Protein AF-A0A0F2Q9H4-F1 (afdb_monomer_lite)

Radius of gyration: 21.24 Å; chains: 1; bounding box: 43×20×61 Å

Secondary structure (DSSP, 8-state):
---TTT-SSEEEEEE--BTTEEEEEETTTTEEEEEEEEEEEEPSPB----B-TT-EEEEEEE-TT--TT-EEEEEE-SS-PPTTEEEEEEEEEETTEEEEEEEE-SSS-B-PPPB--EEEEEEEEEEEPPTTS--TT-----EEEEE-

Sequence (148 aa):
MDLSNYLKSVEGVMFESKAGYVFEYDYTNKKVKVLRHLRTLTTAAHDLASVTAGTTVDVDITVTGVTTSDRIVGILPPVALEHGIIIQSARVKSANTITIRISNVTAGDIDPAAGDFSFVLEQDVAQEVPNTTDLSALEDVRFLAWGY

Foldseek 3Di:
DACCVPAVDWPDKDWDAFPQWDWDQDRVVRDIWIWHFKDKFKADFDWPFKDFEFDKDKDKGFTAPDAQQKDFPDKDWPPDWDPQKDFDDKHAPHHRIIIIMIGRHHPGIDGTGTDMMMTMIGGPDTDTDDPPDDPVVGPDIDMDIDHD

Structure (mmCIF, N/CA/C/O backbone):
data_AF-A0A0F2Q9H4-F1
#
_entry.id   AF-A0A0F2Q9H4-F1
#
loop_
_atom_site.group_PDB
_atom_site.id
_atom_site.type_symbol
_atom_site.label_atom_id
_atom_site.label_alt_id
_atom_site.label_comp_id
_atom_site.label_asym_id
_atom_site.label_entity_id
_atom_site.label_seq_id
_atom_site.pdbx_PDB_ins_code
_atom_site.Cartn_x
_atom_site.Cartn_y
_atom_site.Cartn_z
_atom_site.occupancy
_atom_site.B_iso_or_equiv
_atom_site.auth_seq_id
_atom_site.auth_comp_id
_atom_site.auth_asym_id
_atom_site.auth_atom_id
_atom_site.pdbx_PDB_model_num
ATOM 1 N N . MET A 1 1 ? -8.817 -6.213 23.529 1.00 74.19 1 MET A N 1
ATOM 2 C CA . MET A 1 1 ? -9.186 -6.086 24.956 1.00 74.19 1 MET A CA 1
ATOM 3 C C . MET A 1 1 ? -10.698 -6.147 25.081 1.00 74.19 1 MET A C 1
ATOM 5 O O . MET A 1 1 ? -11.362 -5.556 24.235 1.00 74.19 1 MET A O 1
ATOM 9 N N . ASP A 1 2 ? -11.210 -6.855 26.087 1.00 81.19 2 ASP A N 1
ATOM 10 C CA . ASP A 1 2 ? -12.633 -6.860 26.443 1.00 81.19 2 ASP A CA 1
ATOM 11 C C . ASP A 1 2 ? -12.831 -6.061 27.741 1.00 81.19 2 ASP A C 1
ATOM 13 O O . ASP A 1 2 ? -12.194 -6.350 28.756 1.00 81.19 2 ASP A O 1
ATOM 17 N N . LEU A 1 3 ? -13.662 -5.019 27.680 1.00 83.06 3 LEU A N 1
ATOM 18 C CA . LEU A 1 3 ? -13.912 -4.101 28.793 1.00 83.06 3 LEU A CA 1
ATOM 19 C C . LEU A 1 3 ? -15.083 -4.540 29.682 1.00 83.06 3 LEU A C 1
ATOM 21 O O . LEU A 1 3 ? -15.238 -3.986 30.771 1.00 83.06 3 LEU A O 1
ATOM 25 N N . SER A 1 4 ? -15.866 -5.551 29.284 1.00 80.56 4 SER A N 1
ATOM 26 C CA . SER A 1 4 ? -17.013 -6.021 30.079 1.00 80.56 4 SER A CA 1
ATOM 27 C C . SER A 1 4 ? -16.611 -6.641 31.418 1.00 80.56 4 SER A C 1
ATOM 29 O O . SER A 1 4 ? -17.431 -6.769 32.322 1.00 80.56 4 SER A O 1
ATOM 31 N N . ASN A 1 5 ? -15.340 -7.022 31.562 1.00 84.38 5 ASN A N 1
ATOM 32 C CA . ASN A 1 5 ? -14.787 -7.522 32.819 1.00 84.38 5 ASN A CA 1
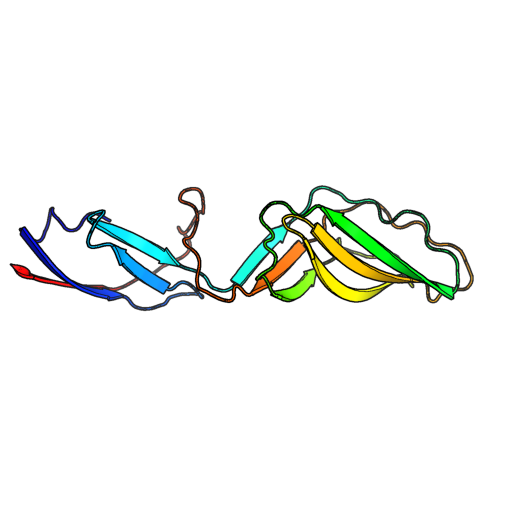ATOM 33 C C . ASN A 1 5 ? -14.553 -6.411 33.857 1.00 84.38 5 ASN A C 1
ATOM 35 O O . ASN A 1 5 ? -14.332 -6.716 35.026 1.00 84.38 5 ASN A O 1
ATOM 39 N N . TYR A 1 6 ? -14.579 -5.141 33.441 1.00 86.31 6 TYR A N 1
ATOM 40 C CA . TYR A 1 6 ? -14.253 -3.989 34.288 1.00 86.31 6 TYR A CA 1
ATOM 41 C C . TYR A 1 6 ? -15.428 -3.024 34.460 1.00 86.31 6 TYR A C 1
ATOM 43 O O . TYR A 1 6 ? -15.548 -2.396 35.508 1.00 86.31 6 TYR A O 1
ATOM 51 N N . LEU A 1 7 ? -16.294 -2.914 33.451 1.00 87.38 7 LEU A N 1
ATOM 52 C CA . LEU A 1 7 ? -17.467 -2.041 33.440 1.00 87.38 7 LEU A CA 1
ATOM 53 C C . LEU A 1 7 ? -18.693 -2.866 33.041 1.00 87.38 7 LEU A C 1
ATOM 55 O O . LEU A 1 7 ? -18.615 -3.662 32.103 1.00 87.38 7 LEU A O 1
ATOM 59 N N . LYS A 1 8 ? -19.833 -2.682 33.719 1.00 86.56 8 LYS A N 1
ATOM 60 C CA . LYS A 1 8 ? -21.081 -3.374 33.346 1.00 86.56 8 LYS A CA 1
ATOM 61 C C . LYS A 1 8 ? -21.650 -2.791 32.055 1.00 86.56 8 LYS A C 1
ATOM 63 O O . LYS A 1 8 ? -22.249 -3.513 31.261 1.00 86.56 8 LYS A O 1
ATOM 68 N N . SER A 1 9 ? -21.432 -1.499 31.836 1.00 88.25 9 SER A N 1
ATOM 69 C CA . SER A 1 9 ? -21.713 -0.784 30.603 1.00 88.25 9 SER A CA 1
ATOM 70 C C . SER A 1 9 ? -20.572 0.175 30.294 1.00 88.25 9 SER A C 1
ATOM 72 O O . SER A 1 9 ? -20.175 0.962 31.145 1.00 88.25 9 SER A O 1
ATOM 74 N N . VAL A 1 10 ? -20.063 0.137 29.063 1.00 91.31 10 VAL A N 1
ATOM 75 C CA . VAL A 1 10 ? -19.094 1.120 28.561 1.00 91.31 10 VAL A CA 1
ATOM 76 C C . VAL A 1 10 ? -19.871 2.264 27.922 1.00 91.31 10 VAL A C 1
ATOM 78 O O . VAL A 1 10 ? -20.563 2.052 26.926 1.00 91.31 10 VAL A O 1
ATOM 81 N N . GLU A 1 11 ? -19.754 3.461 28.487 1.00 92.06 11 GLU A N 1
ATOM 82 C CA . GLU A 1 11 ? -20.378 4.676 27.949 1.00 92.06 11 GLU A CA 1
ATOM 83 C C . GLU A 1 11 ? -19.440 5.432 27.015 1.00 92.06 11 GLU A C 1
ATOM 85 O O . GLU A 1 11 ? -19.885 6.042 26.045 1.00 92.06 11 GLU A O 1
ATOM 90 N N . GLY A 1 12 ? -18.139 5.373 27.291 1.00 91.69 12 GLY A N 1
ATOM 91 C CA . GLY A 1 12 ? -17.145 6.013 26.455 1.00 91.69 12 GLY A CA 1
ATOM 92 C C . GLY A 1 12 ? -15.752 5.449 26.648 1.00 91.69 12 GLY A C 1
ATOM 93 O O . GLY A 1 12 ? -15.388 4.971 27.726 1.00 91.69 12 GLY A O 1
ATOM 94 N N . VAL A 1 13 ? -14.975 5.508 25.569 1.00 94.38 13 VAL A N 1
ATOM 95 C CA . VAL A 1 13 ? -13.554 5.176 25.573 1.00 94.38 13 VAL A CA 1
ATOM 96 C C . VAL A 1 13 ? -12.809 6.172 24.697 1.00 94.38 13 VAL A C 1
ATOM 98 O O . VAL A 1 13 ? -13.250 6.487 23.593 1.00 94.38 13 VAL A O 1
ATOM 101 N N . MET A 1 14 ? -11.674 6.651 25.187 1.00 94.25 14 MET A N 1
ATOM 102 C CA . MET A 1 14 ? -10.732 7.475 24.439 1.00 94.25 14 MET A CA 1
ATOM 103 C C . MET A 1 14 ? -9.376 6.786 24.428 1.00 94.25 14 MET A C 1
ATOM 105 O O . MET A 1 14 ? -8.894 6.347 25.471 1.00 94.25 14 MET A O 1
ATOM 109 N N . PHE A 1 15 ? -8.756 6.721 23.256 1.00 93.94 15 PHE A N 1
ATOM 110 C CA . PHE A 1 15 ? -7.438 6.130 23.057 1.00 93.94 15 PHE A CA 1
ATOM 111 C C . PHE A 1 15 ? -6.471 7.186 22.541 1.00 93.94 15 PHE A C 1
ATOM 113 O O . PHE A 1 15 ? -6.865 8.067 21.775 1.00 93.94 15 PHE A O 1
ATOM 120 N N . GLU A 1 16 ? -5.195 7.075 22.906 1.00 94.00 16 GLU A N 1
ATOM 121 C CA . GLU A 1 16 ? -4.159 7.805 22.181 1.00 94.00 16 GLU A CA 1
ATOM 122 C C . GLU A 1 16 ? -3.849 7.099 20.853 1.00 94.00 16 GLU A C 1
ATOM 124 O O . GLU A 1 16 ? -3.705 5.877 20.797 1.00 94.00 16 GLU A O 1
ATOM 129 N N . SER A 1 17 ? -3.740 7.864 19.765 1.00 91.56 17 SER A N 1
ATOM 130 C CA . SER A 1 17 ? -3.170 7.338 18.523 1.00 91.56 17 SER A CA 1
ATOM 131 C C . SER A 1 17 ? -1.678 7.090 18.719 1.00 91.56 17 SER A C 1
ATOM 133 O O . SER A 1 17 ? -0.985 7.934 19.296 1.00 91.56 17 SER A O 1
ATOM 135 N N . LYS A 1 18 ? -1.153 5.986 18.189 1.00 92.25 18 LYS A N 1
ATOM 136 C CA . LYS A 1 18 ? 0.255 5.614 18.368 1.00 92.25 18 LYS A CA 1
ATOM 137 C C . LYS A 1 18 ? 0.828 5.045 17.080 1.00 92.25 18 LYS A C 1
ATOM 139 O O . LYS A 1 18 ? 0.227 4.169 16.474 1.00 92.25 18 LYS A O 1
ATOM 144 N N . ALA A 1 19 ? 1.997 5.544 16.673 1.00 89.06 19 ALA A N 1
ATOM 145 C CA . ALA A 1 19 ? 2.764 5.036 15.528 1.00 89.06 19 ALA A CA 1
ATOM 146 C C . ALA A 1 19 ? 1.936 4.854 14.232 1.00 89.06 19 ALA A C 1
ATOM 148 O O . ALA A 1 19 ? 2.099 3.872 13.515 1.00 89.06 19 ALA A O 1
ATOM 149 N N . GLY A 1 20 ? 1.026 5.793 13.944 1.00 87.81 20 GLY A N 1
ATOM 150 C CA . GLY A 1 20 ? 0.163 5.750 12.755 1.00 87.81 20 GLY A CA 1
ATOM 151 C C . GLY A 1 20 ? -1.104 4.897 12.895 1.00 87.81 20 GLY A C 1
ATOM 152 O O . GLY A 1 20 ? -1.901 4.847 11.956 1.00 87.81 20 GLY A O 1
ATOM 153 N N . TYR A 1 21 ? -1.318 4.274 14.056 1.00 93.19 21 TYR A N 1
ATOM 154 C CA . TYR A 1 21 ? -2.539 3.549 14.389 1.00 93.19 21 TYR A CA 1
ATOM 155 C C . TYR A 1 21 ? -3.512 4.411 15.191 1.00 93.19 21 TYR A C 1
ATOM 157 O O . TYR A 1 21 ? -3.123 5.174 16.081 1.00 93.19 21 TYR A O 1
ATOM 165 N N . VAL A 1 22 ? -4.793 4.243 14.881 1.00 93.31 22 VAL A N 1
ATOM 166 C CA . VAL A 1 22 ? -5.931 4.794 15.620 1.00 93.31 22 VAL A CA 1
ATOM 167 C C . VAL A 1 22 ? -6.681 3.632 16.256 1.00 93.31 22 VAL A C 1
ATOM 169 O O . VAL A 1 22 ? -6.737 2.543 15.690 1.00 93.31 22 VAL A O 1
ATOM 172 N N . PHE A 1 23 ? -7.251 3.850 17.434 1.00 93.88 23 PHE A N 1
ATOM 173 C CA . PHE A 1 23 ? -7.999 2.827 18.150 1.00 93.88 23 PHE A CA 1
ATOM 174 C C . PHE A 1 23 ? -9.418 3.311 18.391 1.00 93.88 23 PHE A C 1
ATOM 176 O O . PHE A 1 23 ? -9.632 4.449 18.807 1.00 93.88 23 PHE A O 1
ATOM 183 N N . GLU A 1 24 ? -10.380 2.429 18.163 1.00 92.88 24 GLU A N 1
ATOM 184 C CA . GLU A 1 24 ? -11.793 2.723 18.362 1.00 92.88 24 GLU A CA 1
ATOM 185 C C . GLU A 1 24 ? -12.451 1.593 19.142 1.00 92.88 24 GLU A C 1
ATOM 187 O O . GLU A 1 24 ? -12.149 0.418 18.932 1.00 92.88 24 GLU A O 1
ATOM 192 N N . TYR A 1 25 ? -13.366 1.932 20.049 1.00 92.38 25 TYR A N 1
ATOM 193 C CA . TYR A 1 25 ? -14.180 0.918 20.706 1.00 92.38 25 TYR A CA 1
ATOM 194 C C . TYR A 1 25 ? -15.422 0.624 19.864 1.00 92.38 25 TYR A C 1
ATOM 196 O O . TYR A 1 25 ? -16.272 1.486 19.653 1.00 92.38 25 TYR A O 1
ATOM 204 N N . ASP A 1 26 ? -15.544 -0.615 19.403 1.00 91.38 26 ASP A N 1
ATOM 205 C CA . ASP A 1 26 ? -16.744 -1.115 18.753 1.00 91.38 26 ASP A CA 1
ATOM 206 C C . ASP A 1 26 ? -17.778 -1.490 19.821 1.00 91.38 26 ASP A C 1
ATOM 208 O O . ASP A 1 26 ? -17.714 -2.557 20.439 1.00 91.38 26 ASP A O 1
ATOM 212 N N . TYR A 1 27 ? -18.759 -0.610 20.020 1.00 88.88 27 TYR A N 1
ATOM 213 C CA . TYR A 1 27 ? -19.843 -0.811 20.984 1.00 88.88 27 TYR A CA 1
ATOM 214 C C . TYR A 1 27 ? -20.772 -1.977 20.636 1.00 88.88 27 TYR A C 1
ATOM 216 O O . TYR A 1 27 ? -21.462 -2.468 21.532 1.00 88.88 27 TYR A O 1
ATOM 224 N N . THR A 1 28 ? -20.798 -2.427 19.380 1.00 89.88 28 THR A N 1
ATOM 225 C CA . THR A 1 28 ? -21.613 -3.568 18.943 1.00 89.88 28 THR A CA 1
ATOM 226 C C . THR A 1 28 ? -20.920 -4.871 19.317 1.00 89.88 28 THR A C 1
ATOM 228 O O . THR A 1 28 ? -21.512 -5.724 19.971 1.00 89.88 28 THR A O 1
ATOM 231 N N . ASN A 1 29 ? -19.640 -4.997 18.960 1.00 88.81 29 ASN A N 1
ATOM 232 C CA . ASN A 1 29 ? -18.857 -6.217 19.178 1.00 88.81 29 ASN A CA 1
ATOM 233 C C . ASN A 1 29 ? -18.125 -6.259 20.527 1.00 88.81 29 ASN A C 1
ATOM 235 O O . ASN A 1 29 ? -17.492 -7.266 20.843 1.00 88.81 29 ASN A O 1
ATOM 239 N N . LYS A 1 30 ? -18.193 -5.172 21.304 1.00 88.81 30 LYS A N 1
ATOM 240 C CA . LYS A 1 30 ? -17.538 -4.986 22.609 1.00 88.81 30 LYS A CA 1
ATOM 241 C C . LYS A 1 30 ? -16.019 -5.168 22.568 1.00 88.81 30 LYS A C 1
ATOM 243 O O . LYS A 1 30 ? -15.411 -5.670 23.510 1.00 88.81 30 LYS A O 1
ATOM 248 N N . LYS A 1 31 ? -15.386 -4.738 21.476 1.00 88.06 31 LYS A N 1
ATOM 249 C CA . LYS A 1 31 ? -13.944 -4.905 21.238 1.00 88.06 31 LYS A CA 1
ATOM 250 C C . LYS A 1 31 ? -13.299 -3.599 20.810 1.00 88.06 31 LYS A C 1
ATOM 252 O O . LYS A 1 31 ? -13.936 -2.754 20.195 1.00 88.06 31 LYS A O 1
ATOM 257 N N . VAL A 1 32 ? -12.008 -3.474 21.090 1.00 90.75 32 VAL A N 1
ATOM 258 C CA . VAL A 1 32 ? -11.171 -2.418 20.509 1.00 90.75 32 VAL A CA 1
ATOM 259 C C . VAL A 1 32 ? -10.752 -2.834 19.103 1.00 90.75 32 VAL A C 1
ATOM 261 O O . VAL A 1 32 ? -10.182 -3.913 18.935 1.00 90.75 32 VAL A O 1
ATOM 264 N N . LYS A 1 33 ? -11.023 -1.976 18.122 1.00 92.25 33 LYS A N 1
ATOM 265 C CA . LYS A 1 33 ? -10.498 -2.045 16.761 1.00 92.25 33 LYS A CA 1
ATOM 266 C C . LYS A 1 33 ? -9.241 -1.208 16.658 1.00 92.25 33 LYS A C 1
ATOM 268 O O . LYS A 1 33 ? -9.140 -0.150 17.275 1.00 92.25 33 LYS A O 1
ATOM 273 N N . VAL A 1 34 ? -8.310 -1.683 15.846 1.00 94.50 34 VAL A N 1
ATOM 274 C CA . VAL A 1 34 ? -7.131 -0.922 15.446 1.00 94.50 34 VAL A CA 1
ATOM 275 C C . VAL A 1 34 ? -7.322 -0.553 13.989 1.00 94.50 34 VAL A C 1
ATOM 277 O O . VAL A 1 34 ? -7.625 -1.422 13.176 1.00 94.50 34 VAL A O 1
ATOM 280 N N . LEU A 1 35 ? -7.155 0.719 13.663 1.00 94.25 35 LEU A N 1
ATOM 281 C CA . LEU A 1 35 ? -7.261 1.254 12.317 1.00 94.25 35 LEU A CA 1
ATOM 282 C C . LEU A 1 35 ? -5.911 1.826 11.880 1.00 94.25 35 LEU A C 1
ATOM 284 O O . LEU A 1 35 ? -5.161 2.362 12.699 1.00 94.25 35 LEU A O 1
ATOM 288 N N . ARG A 1 36 ? -5.610 1.753 10.583 1.00 92.38 36 ARG A N 1
ATOM 289 C CA . ARG A 1 36 ? -4.446 2.411 9.967 1.00 92.38 36 ARG A CA 1
ATOM 290 C C . ARG A 1 36 ? -4.845 3.117 8.676 1.00 92.38 36 ARG A C 1
ATOM 292 O O . ARG A 1 36 ? -5.781 2.686 8.012 1.00 92.38 36 ARG A O 1
ATOM 299 N N . HIS A 1 37 ? -4.111 4.169 8.321 1.00 90.38 37 HIS A N 1
ATOM 300 C CA . HIS A 1 37 ? -4.274 4.875 7.039 1.00 90.38 37 HIS A CA 1
ATOM 301 C C . HIS A 1 37 ? -3.217 4.487 6.009 1.00 90.38 37 HIS A C 1
ATOM 303 O O . HIS A 1 37 ? -3.476 4.538 4.812 1.00 90.38 37 HIS A O 1
ATOM 309 N N . LEU A 1 38 ? -2.025 4.104 6.469 1.00 91.81 38 LEU A N 1
ATOM 310 C CA . LEU A 1 38 ? -0.936 3.669 5.608 1.00 91.81 38 LEU A CA 1
ATOM 311 C C . LEU A 1 38 ? -0.713 2.174 5.777 1.00 91.81 38 LEU A C 1
ATOM 313 O O . LEU A 1 38 ? -0.700 1.657 6.897 1.00 91.81 38 LEU A O 1
ATOM 317 N N . ARG A 1 39 ? -0.495 1.480 4.662 1.00 91.06 39 ARG A N 1
ATOM 318 C CA . ARG A 1 39 ? -0.041 0.089 4.671 1.00 91.06 39 ARG A CA 1
ATOM 319 C C . ARG A 1 39 ? 1.011 -0.153 3.606 1.00 91.06 39 ARG A C 1
ATOM 321 O O . ARG A 1 39 ? 0.956 0.437 2.533 1.00 91.06 39 ARG A O 1
ATOM 328 N N . THR A 1 40 ? 1.913 -1.080 3.896 1.00 92.94 40 THR A N 1
ATOM 329 C CA . THR A 1 40 ? 2.856 -1.602 2.910 1.00 92.94 40 THR A CA 1
ATOM 330 C C . THR A 1 40 ? 2.377 -2.967 2.451 1.00 92.94 40 THR A C 1
ATOM 332 O O . THR A 1 40 ? 2.085 -3.826 3.284 1.00 92.94 40 THR A O 1
ATOM 335 N N . LEU A 1 41 ? 2.275 -3.156 1.139 1.00 93.31 41 LEU A N 1
ATOM 336 C CA . LEU A 1 41 ? 2.022 -4.458 0.530 1.00 93.31 41 LEU A CA 1
ATOM 337 C C . LEU A 1 41 ? 3.226 -4.856 -0.311 1.00 93.31 41 LEU A C 1
ATOM 339 O O . LEU A 1 41 ? 3.682 -4.077 -1.146 1.00 93.31 41 LEU A O 1
ATOM 343 N N . THR A 1 42 ? 3.706 -6.072 -0.090 1.00 94.19 42 THR A N 1
ATOM 344 C CA . THR A 1 42 ? 4.813 -6.661 -0.839 1.00 94.19 42 THR A CA 1
ATOM 345 C C . THR A 1 42 ? 4.264 -7.726 -1.774 1.00 94.19 42 THR A C 1
ATOM 347 O O . THR A 1 42 ? 3.379 -8.504 -1.413 1.00 94.19 42 THR A O 1
ATOM 350 N N . THR A 1 43 ? 4.751 -7.705 -3.004 1.00 94.25 43 THR A N 1
ATOM 351 C CA . THR A 1 43 ? 4.406 -8.671 -4.048 1.00 94.25 43 THR A CA 1
ATOM 352 C C . THR A 1 43 ? 5.225 -9.946 -3.901 1.00 94.25 43 THR A C 1
ATOM 354 O O . THR A 1 43 ? 6.231 -9.962 -3.199 1.00 94.25 43 THR A O 1
ATOM 357 N N . ALA A 1 44 ? 4.793 -11.018 -4.564 1.00 91.00 44 ALA A N 1
ATOM 358 C CA . ALA A 1 44 ? 5.728 -12.080 -4.918 1.00 91.00 44 ALA A CA 1
ATOM 359 C C . ALA A 1 44 ? 6.655 -11.586 -6.039 1.00 91.00 44 ALA A C 1
ATOM 361 O O . ALA A 1 44 ? 6.273 -10.670 -6.773 1.00 91.00 44 ALA A O 1
ATOM 362 N N . ALA A 1 45 ? 7.810 -12.236 -6.199 1.00 92.00 45 ALA A N 1
ATOM 363 C CA . ALA A 1 45 ? 8.796 -11.875 -7.208 1.00 92.00 45 ALA A CA 1
ATOM 364 C C . ALA A 1 45 ? 8.150 -11.675 -8.586 1.00 92.00 45 ALA A C 1
ATOM 366 O O . ALA A 1 45 ? 7.532 -12.587 -9.143 1.00 92.00 45 ALA A O 1
ATOM 367 N N . HIS A 1 46 ? 8.280 -10.459 -9.111 1.00 92.50 46 HIS A N 1
ATOM 368 C CA . HIS A 1 46 ? 7.715 -10.050 -10.385 1.00 92.50 46 HIS A CA 1
ATOM 369 C C . HIS A 1 46 ? 8.835 -9.783 -11.385 1.00 92.50 46 HIS A C 1
ATOM 371 O O . HIS A 1 46 ? 9.811 -9.107 -11.063 1.00 92.50 46 HIS A O 1
ATOM 377 N N . ASP A 1 47 ? 8.670 -10.317 -12.589 1.00 92.75 47 ASP A N 1
ATOM 378 C CA . ASP A 1 47 ? 9.571 -10.132 -13.720 1.00 92.75 47 ASP A CA 1
ATOM 379 C C . ASP A 1 47 ? 9.045 -8.995 -14.609 1.00 92.75 47 ASP A C 1
ATOM 381 O O . ASP A 1 47 ? 7.897 -9.040 -15.055 1.00 92.75 47 ASP A O 1
ATOM 385 N N . LEU A 1 48 ? 9.870 -7.968 -14.837 1.00 90.69 48 LEU A N 1
ATOM 386 C CA . LEU A 1 48 ? 9.519 -6.820 -15.682 1.00 90.69 48 LEU A CA 1
ATOM 387 C C . LEU A 1 48 ? 9.644 -7.122 -17.181 1.00 90.69 48 LEU A C 1
ATOM 389 O O . LEU A 1 48 ? 9.156 -6.325 -17.988 1.00 90.69 48 LEU A O 1
ATOM 393 N N . ALA A 1 49 ? 10.258 -8.256 -17.533 1.00 92.44 49 ALA A N 1
ATOM 394 C CA . ALA A 1 49 ? 10.727 -8.600 -18.864 1.00 92.44 49 ALA A CA 1
ATOM 395 C C . ALA A 1 49 ? 11.711 -7.569 -19.450 1.00 92.44 49 ALA A C 1
ATOM 397 O O . ALA A 1 49 ? 11.926 -6.468 -18.932 1.00 92.44 49 ALA A O 1
ATOM 398 N N . SER A 1 50 ? 12.297 -7.926 -20.593 1.00 95.06 50 SER A N 1
ATOM 399 C CA . SER A 1 50 ? 13.227 -7.049 -21.291 1.00 95.06 50 SER A CA 1
ATOM 400 C C . SER A 1 50 ? 12.562 -5.745 -21.745 1.00 95.06 50 SER A C 1
ATOM 402 O O . SER A 1 50 ? 11.564 -5.740 -22.471 1.00 95.06 50 SER A O 1
ATOM 404 N N . VAL A 1 51 ? 13.158 -4.623 -21.343 1.00 96.31 51 VAL A N 1
ATOM 405 C CA . VAL A 1 51 ? 12.763 -3.269 -21.720 1.00 96.31 51 VAL A CA 1
ATOM 406 C C . VAL A 1 51 ? 13.714 -2.761 -22.795 1.00 96.31 51 VAL A C 1
ATOM 408 O O . VAL A 1 51 ? 14.906 -2.543 -22.549 1.00 96.31 51 VAL A O 1
ATOM 411 N N . THR A 1 52 ? 13.173 -2.525 -23.988 1.00 97.56 52 THR A N 1
ATOM 412 C CA . THR A 1 52 ? 13.943 -2.048 -25.139 1.00 97.56 52 THR A CA 1
ATOM 413 C C . THR A 1 52 ? 14.629 -0.707 -24.861 1.00 97.56 52 THR A C 1
ATOM 415 O O . THR A 1 52 ? 14.060 0.173 -24.203 1.00 97.56 52 THR A O 1
ATOM 418 N N . ALA A 1 53 ? 15.836 -0.528 -25.394 1.00 97.31 53 ALA A N 1
ATOM 419 C CA . ALA A 1 53 ? 16.625 0.697 -25.281 1.00 97.31 53 ALA A CA 1
ATOM 420 C C . ALA A 1 53 ? 15.824 1.970 -25.620 1.00 97.31 53 ALA A C 1
ATOM 422 O O . ALA A 1 53 ? 15.146 2.046 -26.646 1.00 97.31 53 ALA A O 1
ATOM 423 N N . GLY A 1 54 ? 15.920 2.995 -24.768 1.00 96.31 54 GLY A N 1
ATOM 424 C CA . GLY A 1 54 ? 15.277 4.297 -24.977 1.00 96.31 54 GLY A CA 1
ATOM 425 C C . GLY A 1 54 ? 13.745 4.291 -24.912 1.00 96.31 54 GLY A C 1
ATOM 426 O O . GLY A 1 54 ? 13.121 5.295 -25.262 1.00 96.31 54 GLY A O 1
ATOM 427 N N . THR A 1 55 ? 13.118 3.187 -24.494 1.00 97.75 55 THR A N 1
ATOM 428 C CA . THR A 1 55 ? 11.655 3.068 -24.446 1.00 97.75 55 THR A CA 1
ATOM 429 C C . THR A 1 55 ? 11.090 3.272 -23.045 1.00 97.75 55 THR A C 1
ATOM 431 O O . THR A 1 55 ? 11.788 3.207 -22.032 1.00 97.75 55 THR A O 1
ATOM 434 N N . THR A 1 56 ? 9.789 3.558 -23.005 1.00 97.50 56 THR A N 1
ATOM 435 C CA . THR A 1 56 ? 8.984 3.613 -21.784 1.00 97.50 56 THR A CA 1
ATOM 436 C C . THR A 1 56 ? 7.816 2.657 -21.937 1.00 97.50 56 THR A C 1
ATOM 438 O O . THR A 1 56 ? 7.132 2.693 -22.961 1.00 97.50 56 THR A O 1
ATOM 441 N N . VAL A 1 57 ? 7.575 1.835 -20.922 1.00 96.94 57 VAL A N 1
ATOM 442 C CA . VAL A 1 57 ? 6.514 0.826 -20.923 1.00 96.94 57 VAL A CA 1
ATOM 443 C C . VAL A 1 57 ? 5.701 0.891 -19.631 1.00 96.94 57 VAL A C 1
ATOM 445 O O . V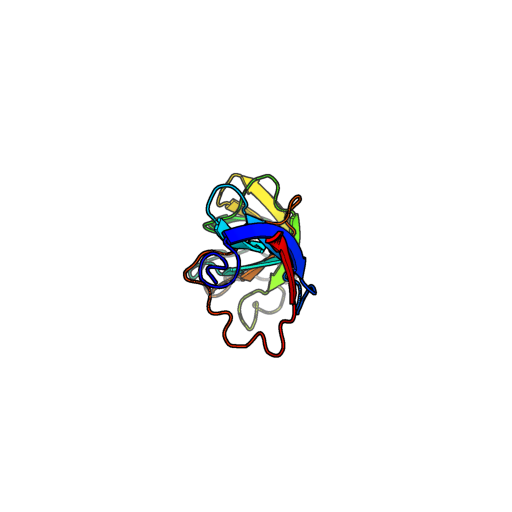AL A 1 57 ? 6.219 1.228 -18.565 1.00 96.94 57 VAL A O 1
ATOM 448 N N . ASP A 1 58 ? 4.407 0.591 -19.739 1.00 97.38 58 ASP A N 1
ATOM 449 C CA . ASP A 1 58 ? 3.518 0.382 -18.594 1.00 97.38 58 ASP A CA 1
ATOM 450 C C . ASP A 1 58 ? 3.500 -1.128 -18.286 1.00 97.38 58 ASP A C 1
ATOM 452 O O . ASP A 1 58 ? 3.204 -1.933 -19.170 1.00 97.38 58 ASP A O 1
ATOM 456 N N . VAL A 1 59 ? 3.800 -1.504 -17.042 1.00 95.88 59 VAL A N 1
ATOM 457 C CA . VAL A 1 59 ? 3.836 -2.893 -16.562 1.00 95.88 59 VAL A CA 1
ATOM 458 C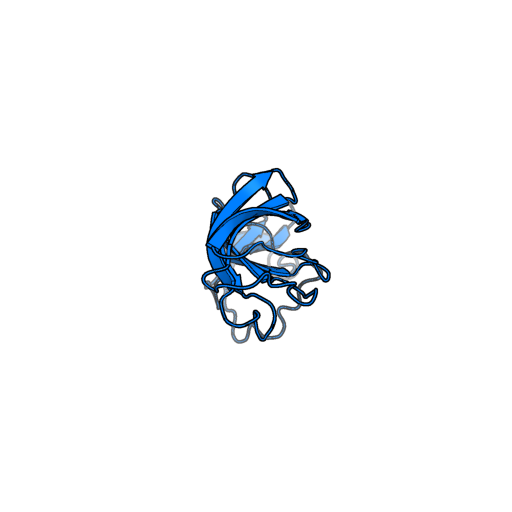 C . VAL A 1 59 ? 2.792 -3.075 -15.471 1.00 95.88 59 VAL A C 1
ATOM 460 O O . VAL A 1 59 ? 2.745 -2.306 -14.509 1.00 95.88 59 VAL A O 1
ATOM 463 N N . ASP A 1 60 ? 1.951 -4.096 -15.615 1.00 96.88 60 ASP A N 1
ATOM 464 C CA . ASP A 1 60 ? 0.950 -4.453 -14.614 1.00 96.88 60 ASP A CA 1
ATOM 465 C C . ASP A 1 60 ? 1.518 -5.465 -13.619 1.00 96.88 60 ASP A C 1
ATOM 467 O O . ASP A 1 60 ? 1.909 -6.573 -13.981 1.00 96.88 60 ASP A O 1
ATOM 471 N N . ILE A 1 61 ? 1.483 -5.102 -12.342 1.00 95.69 61 ILE A N 1
ATOM 472 C CA . ILE A 1 61 ? 1.954 -5.916 -11.229 1.00 95.69 61 ILE A CA 1
ATOM 473 C C . ILE A 1 61 ? 0.754 -6.355 -10.393 1.00 95.69 61 ILE A C 1
ATOM 475 O O . ILE A 1 61 ? -0.095 -5.547 -10.000 1.00 95.69 61 ILE A O 1
ATOM 479 N N . THR A 1 62 ? 0.687 -7.654 -10.097 1.00 96.12 62 THR A N 1
ATOM 480 C CA . THR A 1 62 ? -0.330 -8.208 -9.196 1.00 96.12 62 THR A CA 1
ATOM 481 C C . THR A 1 62 ? 0.080 -7.965 -7.749 1.00 96.12 62 THR A C 1
ATOM 483 O O . THR A 1 62 ? 1.121 -8.442 -7.303 1.00 96.12 62 THR A O 1
ATOM 486 N N . VAL A 1 63 ? -0.755 -7.241 -7.005 1.00 95.62 63 VAL A N 1
ATOM 487 C CA . VAL A 1 63 ? -0.517 -6.874 -5.604 1.00 95.62 63 VAL A CA 1
ATOM 488 C C . VAL A 1 63 ? -1.768 -7.187 -4.790 1.00 95.62 63 VAL A C 1
ATOM 490 O O . VAL A 1 63 ? -2.698 -6.383 -4.713 1.00 95.62 63 VAL A O 1
ATOM 493 N N . THR A 1 64 ? -1.819 -8.377 -4.196 1.00 94.44 64 THR A N 1
ATOM 494 C CA . THR A 1 64 ? -2.990 -8.837 -3.439 1.00 94.44 64 THR A CA 1
ATOM 495 C C . THR A 1 64 ? -3.319 -7.895 -2.285 1.00 94.44 64 THR A C 1
ATOM 497 O O . THR A 1 64 ? -2.458 -7.541 -1.485 1.00 94.44 64 THR A O 1
ATOM 500 N N . GLY A 1 65 ? -4.591 -7.521 -2.175 1.00 90.12 65 GLY A N 1
ATOM 501 C CA . GLY A 1 65 ? -5.108 -6.632 -1.144 1.00 90.12 65 GLY A CA 1
ATOM 502 C C . GLY A 1 65 ? -5.192 -5.169 -1.567 1.00 90.12 65 GLY A C 1
ATOM 503 O O . GLY A 1 65 ? -5.678 -4.374 -0.772 1.00 90.12 65 GLY A O 1
ATOM 504 N N . VAL A 1 66 ? -4.756 -4.788 -2.773 1.00 93.56 66 VAL A N 1
ATOM 505 C CA . VAL A 1 66 ? -4.997 -3.444 -3.336 1.00 93.56 66 VAL A CA 1
ATOM 506 C C . VAL A 1 66 ? -6.465 -3.281 -3.729 1.00 93.56 66 VAL A C 1
ATOM 508 O O . VAL A 1 66 ? -7.072 -4.172 -4.320 1.00 93.56 66 VAL A O 1
ATOM 511 N N . THR A 1 67 ? -7.025 -2.112 -3.449 1.00 92.62 67 THR A N 1
ATOM 512 C CA . THR A 1 67 ? -8.373 -1.685 -3.825 1.00 92.62 67 THR A CA 1
ATOM 513 C C . THR A 1 67 ? -8.295 -0.438 -4.700 1.00 92.62 67 THR A C 1
ATOM 515 O O . THR A 1 67 ? -7.321 0.306 -4.650 1.00 92.62 67 THR A O 1
ATOM 518 N N . THR A 1 68 ? -9.335 -0.166 -5.488 1.00 93.38 68 THR A N 1
ATOM 519 C CA . THR A 1 68 ? -9.379 0.998 -6.395 1.00 93.38 68 THR A CA 1
ATOM 520 C C . THR A 1 68 ? -9.380 2.353 -5.687 1.00 93.38 68 THR A C 1
ATOM 522 O O . THR A 1 68 ? -9.148 3.364 -6.341 1.00 93.38 68 THR A O 1
ATOM 525 N N . SER A 1 69 ? -9.650 2.385 -4.380 1.00 91.31 69 SER A N 1
ATOM 526 C CA . SER A 1 69 ? -9.621 3.611 -3.573 1.00 91.31 69 SER A CA 1
ATOM 527 C C . SER A 1 69 ? -8.250 3.894 -2.957 1.00 91.31 69 SER A C 1
ATOM 529 O O . SER A 1 69 ? -8.061 4.960 -2.377 1.00 91.31 69 SER A O 1
ATOM 531 N N . ASP A 1 70 ? -7.299 2.959 -3.053 1.00 93.56 70 ASP A N 1
ATOM 532 C CA . ASP A 1 70 ? -5.954 3.169 -2.526 1.00 93.56 70 ASP A CA 1
ATOM 533 C C . ASP A 1 70 ? -5.164 4.152 -3.396 1.00 93.56 70 ASP A C 1
ATOM 535 O O . ASP A 1 70 ? -5.236 4.141 -4.629 1.00 93.56 70 ASP A O 1
ATOM 539 N N . ARG A 1 71 ? -4.347 4.977 -2.743 1.00 94.25 71 ARG A N 1
ATOM 540 C CA . ARG A 1 71 ? -3.396 5.884 -3.388 1.00 94.25 71 ARG A CA 1
ATOM 541 C C . ARG A 1 71 ? -1.980 5.399 -3.140 1.00 94.25 71 ARG A C 1
ATOM 543 O O . ARG A 1 71 ? -1.628 5.034 -2.026 1.00 94.25 71 ARG A O 1
ATOM 550 N N . ILE A 1 72 ? -1.151 5.399 -4.177 1.00 95.62 72 ILE A N 1
ATOM 551 C CA . ILE A 1 72 ? 0.246 4.978 -4.057 1.00 95.62 72 ILE A CA 1
ATOM 552 C C . ILE A 1 72 ? 1.067 6.196 -3.649 1.00 95.62 72 ILE A C 1
ATOM 554 O O . ILE A 1 72 ? 1.137 7.169 -4.396 1.00 95.62 72 ILE A O 1
ATOM 558 N N . VAL A 1 73 ? 1.688 6.134 -2.473 1.00 94.62 73 VAL A N 1
ATOM 559 C CA . VAL A 1 73 ? 2.542 7.213 -1.944 1.00 94.62 73 VAL A CA 1
ATOM 560 C C . VAL A 1 73 ? 4.025 6.855 -1.979 1.00 94.62 73 VAL A C 1
ATOM 562 O O . VAL A 1 73 ? 4.878 7.724 -1.829 1.00 94.62 73 VAL A O 1
ATOM 565 N N . GLY A 1 74 ? 4.347 5.583 -2.213 1.00 93.12 74 GLY A N 1
ATOM 566 C CA . GLY A 1 74 ? 5.719 5.125 -2.354 1.00 93.12 74 GLY A CA 1
ATOM 567 C C . GLY A 1 74 ? 5.813 3.788 -3.072 1.00 93.12 74 GLY A C 1
ATOM 568 O O . GLY A 1 74 ? 4.921 2.944 -2.971 1.00 93.12 74 GLY A O 1
ATOM 569 N N . ILE A 1 75 ? 6.921 3.603 -3.782 1.00 94.00 75 ILE A N 1
ATOM 570 C CA . ILE A 1 75 ? 7.298 2.348 -4.430 1.00 94.00 75 ILE A CA 1
ATOM 571 C C . ILE A 1 75 ? 8.716 2.047 -3.968 1.00 94.00 75 ILE A C 1
ATOM 573 O O . ILE A 1 75 ? 9.615 2.869 -4.140 1.00 94.00 75 ILE A O 1
ATOM 577 N N . LEU A 1 76 ? 8.900 0.886 -3.362 1.00 91.81 76 LEU A N 1
ATOM 578 C CA . LEU A 1 76 ? 10.194 0.355 -2.985 1.00 91.81 76 LEU A CA 1
ATOM 579 C C . LEU A 1 76 ? 10.470 -0.805 -3.946 1.00 91.81 76 LEU A C 1
ATOM 581 O O . LEU A 1 76 ? 9.853 -1.867 -3.802 1.00 91.81 76 LEU A O 1
ATOM 585 N N . PRO A 1 77 ? 11.313 -0.592 -4.969 1.00 86.75 77 PRO A N 1
ATOM 586 C CA . PRO A 1 77 ? 11.717 -1.670 -5.855 1.00 86.75 77 PRO A CA 1
ATOM 587 C C . PRO A 1 77 ? 12.579 -2.704 -5.109 1.00 86.75 77 PRO A C 1
ATOM 589 O O . PRO A 1 77 ? 12.998 -2.448 -3.973 1.00 86.75 77 PRO A O 1
ATOM 592 N N . PRO A 1 78 ? 12.897 -3.844 -5.751 1.00 82.31 78 PRO A N 1
ATOM 593 C CA . PRO A 1 78 ? 13.927 -4.754 -5.266 1.00 82.31 78 PRO A CA 1
ATOM 594 C C . PRO A 1 78 ? 15.231 -4.004 -4.958 1.00 82.31 78 PRO A C 1
ATOM 596 O O . PRO A 1 78 ? 15.501 -2.944 -5.525 1.00 82.31 78 PRO A O 1
ATOM 599 N N . VAL A 1 79 ? 16.044 -4.565 -4.056 1.00 71.19 79 VAL A N 1
ATOM 600 C CA . VAL A 1 79 ? 17.167 -3.881 -3.374 1.00 71.19 79 VAL A CA 1
ATOM 601 C C . VAL A 1 79 ? 18.204 -3.247 -4.326 1.00 71.19 79 VAL A C 1
ATOM 603 O O . VAL A 1 79 ? 18.955 -2.370 -3.905 1.00 71.19 79 VAL A O 1
ATOM 606 N N . ALA A 1 80 ? 18.206 -3.613 -5.610 1.00 73.88 80 ALA A N 1
ATOM 607 C CA . ALA A 1 80 ? 18.727 -2.775 -6.685 1.00 73.88 80 ALA A CA 1
ATOM 608 C C . ALA A 1 80 ? 17.941 -3.025 -7.984 1.00 73.88 80 ALA A C 1
ATOM 610 O O . ALA A 1 80 ? 17.928 -4.149 -8.474 1.00 73.88 80 ALA A O 1
ATOM 611 N N . LEU A 1 81 ? 17.329 -1.983 -8.555 1.00 83.62 81 LEU A N 1
ATOM 612 C CA . LEU A 1 81 ? 16.973 -1.995 -9.978 1.00 83.62 81 LEU A CA 1
ATOM 613 C C . LEU A 1 81 ? 18.244 -1.871 -10.814 1.00 83.62 81 LEU A C 1
ATOM 615 O O . LEU A 1 81 ? 19.176 -1.149 -10.448 1.00 83.62 81 LEU A O 1
ATOM 619 N N . GLU A 1 82 ? 18.255 -2.536 -11.959 1.00 89.56 82 GLU A N 1
ATOM 620 C CA . GLU A 1 82 ? 19.336 -2.475 -12.925 1.00 89.56 82 GLU A CA 1
ATOM 621 C C . GLU A 1 82 ? 19.585 -1.031 -13.359 1.00 89.56 82 GLU A C 1
ATOM 623 O O . GLU A 1 82 ? 18.669 -0.238 -13.604 1.00 89.56 82 GLU A O 1
ATOM 628 N N . HIS A 1 83 ? 20.866 -0.683 -13.465 1.00 88.81 83 HIS A N 1
ATOM 629 C CA . HIS A 1 83 ? 21.278 0.663 -13.820 1.00 88.81 83 HIS A CA 1
ATOM 630 C C . HIS A 1 83 ? 20.662 1.093 -15.159 1.00 88.81 83 HIS A C 1
ATOM 632 O O . HIS A 1 83 ? 20.904 0.478 -16.195 1.00 88.81 83 HIS A O 1
ATOM 638 N N . GLY A 1 84 ? 19.927 2.205 -15.136 1.00 92.00 84 GLY A N 1
ATOM 639 C CA . GLY A 1 84 ? 19.258 2.755 -16.313 1.00 92.00 84 GLY A CA 1
ATOM 640 C C . GLY A 1 84 ? 17.779 2.389 -16.431 1.00 92.00 84 GLY A C 1
ATOM 641 O O . GLY A 1 84 ? 17.112 2.937 -17.307 1.00 92.00 84 GLY A O 1
ATOM 642 N N . ILE A 1 85 ? 17.249 1.554 -15.531 1.00 94.25 85 ILE A N 1
ATOM 643 C CA . ILE A 1 85 ? 15.806 1.407 -15.338 1.00 94.25 85 ILE A CA 1
ATOM 644 C C . ILE A 1 85 ? 15.317 2.443 -14.331 1.00 94.25 85 ILE A C 1
ATOM 646 O O . ILE A 1 85 ? 15.813 2.539 -13.209 1.00 94.25 85 ILE A O 1
ATOM 650 N N . ILE A 1 86 ? 14.324 3.231 -14.738 1.00 93.38 86 ILE A N 1
ATOM 651 C CA . ILE A 1 86 ? 13.726 4.282 -13.913 1.00 93.38 86 ILE A CA 1
ATOM 652 C C . ILE A 1 86 ? 12.230 4.024 -13.788 1.00 93.38 86 ILE A C 1
ATOM 654 O O . ILE A 1 86 ? 11.532 3.953 -14.797 1.00 93.38 86 ILE A O 1
ATOM 658 N N . ILE A 1 87 ? 11.722 3.953 -12.555 1.00 93.88 87 ILE A N 1
ATOM 659 C CA . ILE A 1 87 ? 10.280 3.985 -12.289 1.00 93.88 87 ILE A CA 1
ATOM 660 C C . ILE A 1 87 ? 9.818 5.442 -12.341 1.00 93.88 87 ILE A C 1
ATOM 662 O O . ILE A 1 87 ? 10.230 6.262 -11.525 1.00 93.88 87 ILE A O 1
ATOM 666 N N . GLN A 1 88 ? 8.955 5.768 -13.299 1.00 94.25 88 GLN A N 1
ATOM 667 C CA . GLN A 1 88 ? 8.455 7.129 -13.500 1.00 94.25 88 GLN A CA 1
ATOM 668 C C . GLN A 1 88 ? 7.203 7.428 -12.675 1.00 94.25 88 GLN A C 1
ATOM 670 O O . GLN A 1 88 ? 7.017 8.542 -12.194 1.00 94.25 88 GLN A O 1
ATOM 675 N N . SER A 1 89 ? 6.294 6.458 -12.574 1.00 94.31 89 SER A N 1
ATOM 676 C CA . SER A 1 89 ? 5.021 6.618 -11.868 1.00 94.31 89 SER A CA 1
ATOM 677 C C . SER A 1 89 ? 4.391 5.263 -11.572 1.00 94.31 89 SER A C 1
ATOM 679 O O . SER A 1 89 ? 4.760 4.256 -12.177 1.00 94.31 89 SER A O 1
ATOM 681 N N . ALA A 1 90 ? 3.403 5.249 -10.682 1.00 95.69 90 ALA A N 1
ATOM 682 C CA . ALA A 1 90 ? 2.504 4.119 -10.516 1.00 95.69 90 ALA A CA 1
ATOM 683 C C . ALA A 1 90 ? 1.076 4.592 -10.268 1.00 95.69 90 ALA A C 1
ATOM 685 O O . ALA A 1 90 ? 0.848 5.688 -9.754 1.00 95.69 90 ALA A O 1
ATOM 686 N N . ARG A 1 91 ? 0.113 3.743 -10.616 1.00 96.00 91 ARG A N 1
ATOM 687 C CA . ARG A 1 91 ? -1.305 3.946 -10.312 1.00 96.00 91 ARG A CA 1
ATOM 688 C C . ARG A 1 91 ? -1.977 2.616 -10.013 1.00 96.00 91 ARG A C 1
ATOM 690 O O . ARG A 1 91 ? -1.613 1.592 -10.589 1.00 96.00 91 ARG A O 1
ATOM 697 N N . VAL A 1 92 ? -3.003 2.641 -9.171 1.00 96.75 92 VAL A N 1
ATOM 698 C CA . VAL A 1 92 ? -3.907 1.496 -9.053 1.00 96.75 92 VAL A CA 1
ATOM 699 C C . VAL A 1 92 ? -4.707 1.382 -10.349 1.00 96.75 92 VAL A C 1
ATOM 701 O O . VAL A 1 92 ? -5.349 2.342 -10.773 1.00 96.75 92 VAL A O 1
ATOM 704 N N . LYS A 1 93 ? -4.646 0.216 -10.996 1.00 97.12 93 LYS A N 1
ATOM 705 C CA . LYS A 1 93 ? -5.409 -0.070 -12.219 1.00 97.12 93 LYS A CA 1
ATOM 706 C C . LYS A 1 93 ? -6.770 -0.665 -11.891 1.00 97.12 93 LYS A C 1
ATOM 708 O O . LYS A 1 93 ? -7.780 -0.267 -12.462 1.00 97.12 93 LYS A O 1
ATOM 713 N N . SER A 1 94 ? -6.780 -1.623 -10.974 1.00 96.50 94 SER A N 1
ATOM 714 C CA . SER A 1 94 ? -7.966 -2.330 -10.504 1.00 96.50 94 SER A CA 1
ATOM 715 C C . SER A 1 94 ? -7.678 -2.964 -9.147 1.00 96.50 94 SER A C 1
ATOM 717 O O . SER A 1 94 ? -6.552 -2.911 -8.650 1.00 96.50 94 SER A O 1
ATOM 719 N N . ALA A 1 95 ? -8.689 -3.593 -8.544 1.00 95.12 95 ALA A N 1
ATOM 720 C CA . ALA A 1 95 ? -8.461 -4.428 -7.372 1.00 95.12 95 ALA A CA 1
ATOM 721 C C . ALA A 1 95 ? -7.336 -5.442 -7.650 1.00 95.12 95 ALA A C 1
ATOM 723 O O . ALA A 1 95 ? -7.306 -6.067 -8.710 1.00 95.12 95 ALA A O 1
ATOM 724 N N . ASN A 1 96 ? -6.421 -5.578 -6.694 1.00 96.38 96 ASN A N 1
ATOM 725 C CA . ASN A 1 96 ? -5.227 -6.420 -6.748 1.00 96.38 96 ASN A CA 1
ATOM 726 C C . ASN A 1 96 ? -4.223 -6.117 -7.878 1.00 96.38 96 ASN A C 1
ATOM 728 O O . ASN A 1 96 ? -3.364 -6.953 -8.158 1.00 96.38 96 ASN A O 1
ATOM 732 N N . THR A 1 97 ? -4.296 -4.956 -8.540 1.00 96.88 97 THR A N 1
ATOM 733 C CA . THR A 1 97 ? -3.408 -4.644 -9.673 1.00 96.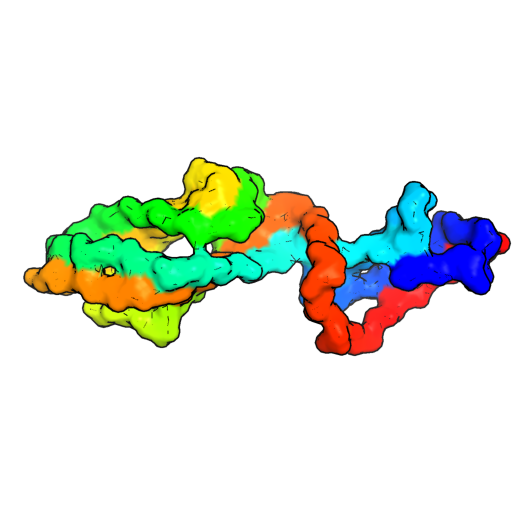88 97 THR A CA 1
ATOM 734 C C . THR A 1 97 ? -2.937 -3.195 -9.662 1.00 96.88 97 THR A C 1
ATOM 736 O O . THR A 1 97 ? -3.737 -2.255 -9.680 1.00 96.88 97 THR A O 1
ATOM 739 N N . ILE A 1 98 ? -1.619 -3.018 -9.704 1.00 97.56 98 ILE A N 1
ATOM 740 C CA . ILE A 1 98 ? -0.950 -1.725 -9.852 1.00 97.56 98 ILE A CA 1
ATOM 741 C C . ILE A 1 98 ? -0.245 -1.706 -11.203 1.00 97.56 98 ILE A C 1
ATOM 743 O O . ILE A 1 98 ? 0.476 -2.640 -11.529 1.00 97.56 98 ILE A O 1
ATOM 747 N N . THR A 1 99 ? -0.412 -0.633 -11.970 1.00 97.25 99 THR A N 1
ATOM 748 C CA . THR A 1 99 ? 0.427 -0.381 -13.145 1.00 97.25 99 THR A CA 1
ATOM 749 C C . THR A 1 99 ? 1.568 0.533 -12.737 1.00 97.25 99 THR A C 1
ATOM 751 O O . THR A 1 99 ? 1.318 1.631 -12.229 1.00 97.25 99 THR A O 1
ATOM 754 N N . ILE A 1 100 ? 2.801 0.117 -13.000 1.00 96.06 100 ILE A N 1
ATOM 755 C CA . ILE A 1 100 ? 3.978 0.981 -12.927 1.00 96.06 100 ILE A CA 1
ATOM 756 C C . ILE A 1 100 ? 4.392 1.398 -14.336 1.00 96.06 100 ILE A C 1
ATOM 758 O O . ILE A 1 100 ? 4.240 0.640 -15.288 1.00 96.06 100 ILE A O 1
ATOM 762 N N . ARG A 1 101 ? 4.922 2.609 -14.479 1.00 96.50 101 ARG A N 1
ATOM 763 C CA . ARG A 1 101 ? 5.571 3.059 -15.710 1.00 96.50 101 ARG A CA 1
ATOM 764 C C . ARG A 1 101 ? 7.071 3.040 -15.507 1.00 96.50 101 ARG A C 1
ATOM 766 O O . ARG A 1 101 ? 7.556 3.706 -14.590 1.00 96.50 101 ARG A O 1
ATOM 773 N N . ILE A 1 102 ? 7.782 2.332 -16.373 1.00 95.88 102 ILE A N 1
ATOM 774 C CA . ILE A 1 102 ? 9.239 2.213 -16.329 1.00 95.88 102 ILE A CA 1
ATOM 775 C C . ILE A 1 102 ? 9.866 2.663 -17.644 1.00 95.88 102 ILE A C 1
ATOM 777 O O . ILE A 1 102 ? 9.263 2.520 -18.707 1.00 95.88 102 ILE A O 1
ATOM 781 N N . SER A 1 103 ? 11.086 3.185 -17.572 1.00 96.75 103 SER A N 1
ATOM 782 C CA . SER A 1 103 ? 11.877 3.564 -18.744 1.00 96.75 103 SER A CA 1
ATOM 783 C C . SER A 1 103 ? 13.264 2.957 -18.689 1.00 96.75 103 SER A C 1
ATOM 785 O O . SER A 1 103 ? 13.889 2.971 -17.631 1.00 96.75 103 SER A O 1
ATOM 787 N N . ASN A 1 104 ? 13.759 2.517 -19.844 1.00 97.06 104 ASN A N 1
ATOM 788 C CA . ASN A 1 104 ? 15.167 2.206 -20.055 1.00 97.06 104 ASN A CA 1
ATOM 789 C C . ASN A 1 104 ? 15.840 3.417 -20.711 1.00 97.06 104 ASN A C 1
ATOM 791 O O . ASN A 1 104 ? 15.590 3.722 -21.876 1.00 97.06 104 ASN A O 1
ATOM 795 N N . VAL A 1 105 ? 16.689 4.121 -19.961 1.00 96.69 105 VAL A N 1
ATOM 796 C CA . VAL A 1 105 ? 17.396 5.322 -20.447 1.00 96.69 105 VAL A CA 1
ATOM 797 C C . VAL A 1 105 ? 18.760 5.021 -21.074 1.00 96.69 105 VAL A C 1
ATOM 799 O O . VAL A 1 105 ? 19.540 5.935 -21.334 1.00 96.69 105 VAL A O 1
ATOM 802 N N . THR A 1 106 ? 19.075 3.747 -21.299 1.00 96.94 106 THR A N 1
ATOM 803 C CA . THR A 1 106 ? 20.344 3.317 -21.892 1.00 96.94 106 THR A CA 1
ATOM 804 C C . THR A 1 106 ? 20.221 3.066 -23.398 1.00 96.94 106 THR A C 1
ATOM 806 O O . THR A 1 106 ? 19.140 3.148 -23.980 1.00 96.94 106 THR A O 1
ATOM 809 N N . ALA A 1 107 ? 21.357 2.773 -24.037 1.00 95.12 107 ALA A N 1
ATOM 810 C C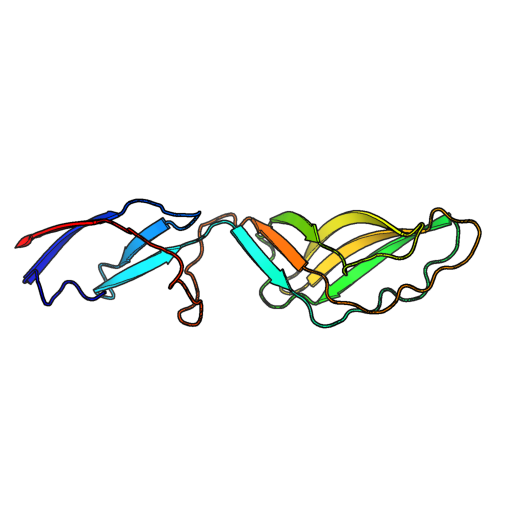A . ALA A 1 107 ? 21.446 2.460 -25.464 1.00 95.12 107 ALA A CA 1
ATOM 811 C C . ALA A 1 107 ? 21.307 0.957 -25.782 1.00 95.12 107 ALA A C 1
ATOM 813 O O . ALA A 1 107 ? 21.399 0.582 -26.949 1.00 95.12 107 ALA A O 1
ATOM 814 N N . GLY A 1 108 ? 21.126 0.105 -24.769 1.00 96.56 108 GLY A N 1
ATOM 815 C CA . GLY A 1 108 ? 20.954 -1.339 -24.925 1.00 96.56 108 GLY A CA 1
ATOM 816 C C . GLY A 1 108 ? 19.692 -1.825 -24.226 1.00 96.56 108 GLY A C 1
ATOM 817 O O . GLY A 1 108 ? 19.201 -1.180 -23.302 1.00 96.56 108 GLY A O 1
ATOM 818 N N . ASP A 1 109 ? 19.161 -2.953 -24.680 1.00 96.62 109 ASP A N 1
ATOM 819 C CA . ASP A 1 109 ? 18.035 -3.598 -24.014 1.00 96.62 109 ASP A CA 1
ATOM 820 C C . ASP A 1 109 ? 18.482 -4.083 -22.631 1.00 96.62 109 ASP A C 1
ATOM 822 O O . ASP A 1 109 ? 19.597 -4.584 -22.462 1.00 96.62 109 ASP A O 1
ATOM 826 N N . ILE A 1 110 ? 17.622 -3.895 -21.634 1.00 96.31 110 ILE A N 1
ATOM 827 C CA . ILE A 1 110 ? 17.873 -4.320 -20.257 1.00 96.31 110 ILE A CA 1
ATOM 828 C C . ILE A 1 110 ? 16.779 -5.298 -19.878 1.00 96.31 110 ILE A C 1
ATOM 830 O O . ILE A 1 110 ? 15.608 -5.011 -20.097 1.00 96.31 110 ILE A O 1
ATOM 834 N N . ASP A 1 111 ? 17.166 -6.428 -19.300 1.00 93.94 111 ASP A N 1
ATOM 835 C CA . ASP A 1 111 ? 16.254 -7.414 -18.727 1.00 93.94 111 ASP A CA 1
ATOM 836 C C . ASP A 1 111 ? 16.465 -7.453 -17.209 1.00 93.94 111 ASP A C 1
ATOM 838 O O . ASP A 1 111 ? 17.458 -8.030 -16.750 1.00 93.94 111 ASP A O 1
ATOM 842 N N . PRO A 1 112 ? 15.630 -6.733 -16.437 1.00 91.19 112 PRO A N 1
ATOM 843 C CA . PRO A 1 112 ? 15.741 -6.693 -14.989 1.00 91.19 112 PRO A CA 1
ATOM 844 C C . PRO A 1 112 ? 15.569 -8.068 -14.357 1.00 91.19 112 PRO A C 1
ATOM 846 O O . PRO A 1 112 ? 14.685 -8.827 -14.745 1.00 91.19 112 PRO A O 1
ATOM 849 N N . ALA A 1 113 ? 16.349 -8.376 -13.324 1.00 90.06 113 ALA A N 1
ATOM 850 C CA . ALA A 1 113 ? 16.097 -9.567 -12.535 1.00 90.06 113 ALA A CA 1
ATOM 851 C C . ALA A 1 113 ? 14.723 -9.469 -11.851 1.00 90.06 113 ALA A C 1
ATOM 853 O O . ALA A 1 113 ? 14.352 -8.434 -11.289 1.00 90.06 113 ALA A O 1
ATOM 854 N N . ALA A 1 114 ? 13.978 -10.576 -11.853 1.00 91.62 114 ALA A N 1
ATOM 855 C CA . ALA A 1 114 ? 12.721 -10.654 -11.125 1.00 91.62 114 ALA A CA 1
ATOM 856 C C . ALA A 1 114 ? 12.942 -10.402 -9.624 1.00 91.62 114 ALA A C 1
ATOM 858 O O . ALA A 1 114 ? 13.902 -10.900 -9.028 1.00 91.62 114 ALA A O 1
ATOM 859 N N . GLY A 1 115 ? 12.029 -9.668 -8.992 1.00 91.94 115 GLY A N 1
ATOM 860 C CA . GLY A 1 115 ? 12.155 -9.343 -7.575 1.00 91.94 115 GLY A CA 1
ATOM 861 C C . GLY A 1 115 ? 10.870 -8.841 -6.938 1.00 91.94 115 GLY A C 1
ATOM 862 O O . GLY A 1 115 ? 9.880 -8.557 -7.613 1.00 91.94 115 GLY A O 1
ATOM 863 N N . ASP A 1 116 ? 10.889 -8.753 -5.611 1.00 93.81 116 ASP A N 1
ATOM 864 C CA . ASP A 1 116 ? 9.737 -8.319 -4.831 1.00 93.81 116 ASP A CA 1
ATOM 865 C C . ASP A 1 116 ? 9.626 -6.790 -4.848 1.00 93.81 116 ASP A C 1
ATOM 867 O O . ASP A 1 116 ? 10.530 -6.068 -4.421 1.00 93.81 116 ASP A O 1
ATOM 871 N N . PHE A 1 117 ? 8.479 -6.286 -5.290 1.00 94.38 117 PHE A N 1
ATOM 872 C CA . PHE A 1 117 ? 8.119 -4.876 -5.170 1.00 94.38 117 PHE A CA 1
ATOM 873 C C . PHE A 1 117 ? 7.284 -4.657 -3.917 1.00 94.38 117 PHE A C 1
ATOM 875 O O . PHE A 1 117 ? 6.332 -5.403 -3.665 1.00 94.38 117 PHE A O 1
ATOM 882 N N . SER A 1 118 ? 7.600 -3.602 -3.167 1.00 95.25 118 SER A N 1
ATOM 883 C CA . SER A 1 118 ? 6.774 -3.136 -2.056 1.00 95.25 118 SER A CA 1
ATOM 884 C C . SER A 1 118 ? 6.140 -1.787 -2.378 1.00 95.25 118 SER A C 1
ATOM 886 O O . SER A 1 118 ? 6.802 -0.864 -2.845 1.00 95.25 118 SER A O 1
ATOM 888 N N . PHE A 1 119 ? 4.849 -1.659 -2.100 1.00 96.00 119 PHE A N 1
ATOM 889 C CA . PHE A 1 119 ? 4.076 -0.444 -2.334 1.00 96.00 119 PHE A CA 1
ATOM 890 C C . PHE A 1 119 ? 3.578 0.106 -1.009 1.00 96.00 119 PHE A C 1
ATOM 892 O O . PHE A 1 119 ? 2.952 -0.621 -0.236 1.00 96.00 119 PHE A O 1
ATOM 899 N N . VAL A 1 120 ? 3.829 1.391 -0.768 1.00 95.19 120 VAL A N 1
ATOM 900 C CA . VAL A 1 120 ? 3.230 2.121 0.349 1.00 95.19 120 VAL A CA 1
ATOM 901 C C . VAL A 1 120 ? 1.947 2.761 -0.158 1.00 95.19 120 VAL A C 1
ATOM 903 O O . VAL A 1 120 ? 1.962 3.556 -1.103 1.00 95.19 120 VAL A O 1
ATOM 906 N N . LEU A 1 121 ? 0.839 2.374 0.461 1.00 95.06 121 LEU A N 1
ATOM 907 C CA . LEU A 1 121 ? -0.509 2.745 0.066 1.00 95.06 121 LEU A CA 1
ATOM 908 C C . LEU A 1 121 ? -1.156 3.587 1.156 1.00 95.06 121 LEU A C 1
ATOM 910 O O . LEU A 1 121 ? -1.135 3.206 2.327 1.00 95.06 121 LEU A O 1
ATOM 914 N N . GLU A 1 122 ? -1.762 4.691 0.747 1.00 94.25 122 GLU A N 1
ATOM 915 C CA . GLU A 1 122 ? -2.679 5.494 1.542 1.00 94.25 122 GLU A CA 1
ATOM 916 C C . GLU A 1 122 ? -4.119 5.072 1.258 1.00 94.25 122 GLU A C 1
ATOM 918 O O . GLU A 1 122 ? -4.529 4.904 0.108 1.00 94.25 122 GLU A O 1
ATOM 923 N N . GLN A 1 123 ? -4.877 4.903 2.333 1.00 88.38 123 GLN A N 1
ATOM 924 C CA . GLN A 1 123 ? -6.282 4.530 2.309 1.00 88.38 123 GLN A CA 1
ATOM 925 C C . GLN A 1 123 ? -7.134 5.782 2.518 1.00 88.38 123 GLN A C 1
ATOM 927 O O . GLN A 1 123 ? -6.894 6.536 3.457 1.00 88.38 123 GLN A O 1
ATOM 932 N N . ASP A 1 124 ? -8.154 5.967 1.677 1.00 84.00 124 ASP A N 1
ATOM 933 C CA . ASP A 1 124 ? -9.101 7.095 1.775 1.00 84.00 124 ASP A CA 1
ATOM 934 C C . ASP A 1 124 ? -9.870 7.109 3.111 1.00 84.00 124 ASP A C 1
ATOM 936 O O . ASP A 1 124 ? -10.257 8.154 3.625 1.00 84.00 124 ASP A O 1
ATOM 940 N N . VAL A 1 125 ? -10.044 5.929 3.712 1.00 84.38 125 VAL A N 1
ATOM 941 C CA . VAL A 1 125 ? -10.587 5.753 5.060 1.00 84.38 125 VAL A CA 1
ATOM 942 C C . VAL A 1 125 ? -9.690 4.787 5.819 1.00 84.38 125 VAL A C 1
ATOM 944 O O . VAL A 1 125 ? -9.245 3.781 5.257 1.00 84.38 125 VAL A O 1
ATOM 947 N N . ALA A 1 126 ? -9.453 5.072 7.101 1.00 86.31 126 ALA A N 1
ATOM 948 C CA . ALA A 1 126 ? -8.731 4.173 7.988 1.00 86.31 126 ALA A CA 1
ATOM 949 C C . ALA A 1 126 ? -9.363 2.774 7.952 1.00 86.31 126 ALA A C 1
ATOM 951 O O . ALA A 1 126 ? -10.562 2.621 8.193 1.00 86.31 126 ALA A O 1
ATOM 952 N N . GLN A 1 127 ? -8.567 1.749 7.655 1.00 89.25 127 GLN A N 1
ATOM 953 C CA . GLN A 1 127 ? -9.066 0.378 7.629 1.00 89.25 127 GLN A CA 1
ATOM 954 C C . GLN A 1 127 ? -8.651 -0.399 8.860 1.00 89.25 127 GLN A C 1
ATOM 956 O O . GLN A 1 127 ? -7.564 -0.198 9.408 1.00 89.25 127 GLN A O 1
ATOM 961 N N . GLU A 1 128 ? -9.525 -1.326 9.247 1.00 92.25 128 GLU A N 1
ATOM 962 C CA . GLU A 1 128 ? -9.267 -2.258 10.331 1.00 92.25 128 GLU A CA 1
ATOM 963 C C . GLU A 1 128 ? -8.028 -3.099 10.029 1.00 92.25 128 GLU A C 1
ATOM 965 O O . GLU A 1 128 ? -7.866 -3.687 8.956 1.00 92.25 128 GLU A O 1
ATOM 970 N N . VAL A 1 129 ? -7.120 -3.115 10.996 1.00 92.06 129 VAL A N 1
ATOM 971 C CA . VAL A 1 129 ? -5.897 -3.898 10.950 1.00 92.06 129 VAL A CA 1
ATOM 972 C C . VAL A 1 129 ? -6.269 -5.373 11.131 1.00 92.06 129 VAL A C 1
ATOM 974 O O . VAL A 1 129 ? -6.949 -5.706 12.104 1.00 92.06 129 VAL A O 1
ATOM 977 N N . PRO A 1 130 ? -5.823 -6.279 10.238 1.00 89.38 130 PRO A N 1
ATOM 978 C CA . PRO A 1 130 ? -6.093 -7.704 10.378 1.00 89.38 130 PRO A CA 1
ATOM 979 C C . PRO A 1 130 ? -5.601 -8.244 11.721 1.00 89.38 130 PRO A C 1
ATOM 981 O O . PRO A 1 130 ? -4.504 -7.904 12.165 1.00 89.38 130 PRO A O 1
ATOM 984 N N . ASN A 1 131 ? -6.365 -9.157 12.319 1.00 87.50 131 ASN A N 1
ATOM 985 C CA . ASN A 1 131 ? -6.038 -9.791 13.601 1.00 87.50 131 ASN A CA 1
ATOM 986 C C . ASN A 1 131 ? -4.742 -10.629 13.586 1.00 87.50 131 ASN A C 1
ATOM 988 O O . ASN A 1 131 ? -4.257 -11.005 14.648 1.00 87.50 131 ASN A O 1
ATOM 992 N N . THR A 1 132 ? -4.188 -10.920 12.406 1.00 89.19 132 THR A N 1
ATOM 993 C CA . THR A 1 132 ? -2.891 -11.586 12.217 1.00 89.19 132 THR A CA 1
ATOM 994 C C . THR A 1 132 ? -1.704 -10.622 12.246 1.00 89.19 132 THR A C 1
ATOM 996 O O . THR A 1 132 ? -0.566 -11.063 12.118 1.00 89.19 132 THR A O 1
ATOM 999 N N . THR A 1 133 ? -1.944 -9.312 12.346 1.00 89.81 133 THR A N 1
ATOM 1000 C CA . THR A 1 133 ? -0.876 -8.307 12.388 1.00 89.81 133 THR A CA 1
ATOM 1001 C C . THR A 1 133 ? -0.229 -8.308 13.767 1.00 89.81 133 THR A C 1
ATOM 1003 O O . THR A 1 133 ? -0.916 -8.109 14.769 1.00 89.81 133 THR A O 1
ATOM 1006 N N . ASP A 1 134 ? 1.089 -8.493 13.818 1.00 91.06 134 ASP A N 1
ATOM 1007 C CA . ASP A 1 134 ? 1.849 -8.321 15.052 1.00 91.06 134 ASP A CA 1
ATOM 1008 C C . ASP A 1 134 ? 1.941 -6.830 15.408 1.00 91.06 134 ASP A C 1
ATOM 1010 O O . ASP A 1 134 ? 2.475 -6.020 14.650 1.00 91.06 134 ASP A O 1
ATOM 1014 N N . LEU A 1 135 ? 1.383 -6.475 16.563 1.00 90.94 135 LEU A N 1
ATOM 1015 C CA . LEU A 1 135 ? 1.399 -5.125 17.125 1.00 90.94 135 LEU A CA 1
ATOM 1016 C C . LEU A 1 135 ? 2.178 -5.073 18.449 1.00 90.94 135 LEU A C 1
ATOM 1018 O O . LEU A 1 135 ? 2.037 -4.111 19.198 1.00 90.94 135 LEU A O 1
ATOM 1022 N N . SER A 1 136 ? 2.994 -6.088 18.754 1.00 90.44 136 SER A N 1
ATOM 1023 C CA . SER A 1 136 ? 3.765 -6.176 20.003 1.00 90.44 136 SER A CA 1
ATOM 1024 C C . SER A 1 136 ? 4.785 -5.045 20.184 1.00 90.44 136 SER A C 1
ATOM 1026 O O . SER A 1 136 ? 5.113 -4.706 21.315 1.00 90.44 136 SER A O 1
ATOM 1028 N N . ALA A 1 137 ? 5.226 -4.411 19.093 1.00 90.88 137 ALA A N 1
ATOM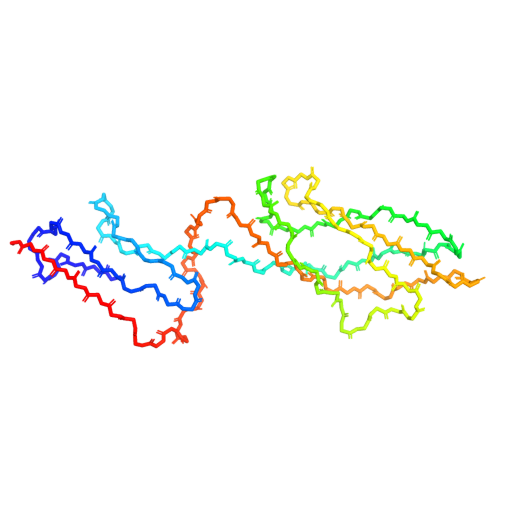 1029 C CA . ALA A 1 137 ? 6.100 -3.237 19.123 1.00 90.88 137 ALA A CA 1
ATOM 1030 C C . ALA A 1 137 ? 5.380 -1.930 19.524 1.00 90.88 137 ALA A C 1
ATOM 1032 O O . ALA A 1 137 ? 6.030 -0.901 19.714 1.00 90.88 137 ALA A O 1
ATOM 1033 N N . LEU A 1 138 ? 4.043 -1.927 19.614 1.00 91.25 138 LEU A N 1
ATOM 1034 C CA . LEU A 1 138 ? 3.291 -0.774 20.107 1.00 91.25 138 LEU A CA 1
ATOM 1035 C C . LEU A 1 138 ? 3.350 -0.734 21.633 1.00 91.25 138 LEU A C 1
ATOM 1037 O O . LEU A 1 138 ? 2.494 -1.276 22.330 1.00 91.25 138 LEU A O 1
ATOM 1041 N N . GLU A 1 139 ? 4.369 -0.058 22.142 1.00 91.44 139 GLU A N 1
ATOM 1042 C CA . GLU A 1 139 ? 4.551 0.156 23.572 1.00 91.44 139 GLU A CA 1
ATOM 1043 C C . GLU A 1 139 ? 3.775 1.387 24.065 1.00 91.44 139 GLU A C 1
ATOM 1045 O O . GLU A 1 139 ? 3.532 2.351 23.324 1.00 91.44 139 GLU A O 1
ATOM 1050 N N . ASP A 1 140 ? 3.403 1.351 25.347 1.00 91.00 140 ASP A N 1
ATOM 1051 C CA . ASP A 1 140 ? 2.752 2.449 26.064 1.00 91.00 140 ASP A CA 1
ATOM 1052 C C . ASP A 1 140 ? 1.496 2.993 25.371 1.00 91.00 140 ASP A C 1
ATOM 1054 O O . ASP A 1 140 ? 1.341 4.205 25.239 1.00 91.00 140 ASP A O 1
ATOM 1058 N N . VAL A 1 141 ? 0.605 2.115 24.900 1.00 90.94 141 VAL A N 1
ATOM 1059 C CA . VAL A 1 141 ? -0.723 2.524 24.418 1.00 90.94 141 VAL A CA 1
ATOM 1060 C C . VAL A 1 141 ? -1.645 2.742 25.617 1.00 90.94 141 VAL A C 1
ATOM 1062 O O . VAL A 1 141 ? -1.999 1.797 26.325 1.00 90.94 141 VAL A O 1
ATOM 1065 N N . ARG A 1 142 ? -2.054 3.990 25.844 1.00 93.31 142 ARG A N 1
ATOM 1066 C CA . ARG A 1 142 ? -2.937 4.388 26.946 1.00 93.31 142 ARG A CA 1
ATOM 1067 C C . ARG A 1 142 ? -4.349 4.685 26.462 1.00 93.31 142 ARG A C 1
ATOM 1069 O O . ARG A 1 142 ? -4.586 5.127 25.337 1.00 93.31 142 ARG A O 1
ATOM 1076 N N . PHE A 1 143 ? -5.298 4.465 27.363 1.00 93.75 143 PHE A N 1
ATOM 1077 C CA . PHE A 1 143 ? -6.705 4.757 27.139 1.00 93.75 143 PHE A CA 1
ATOM 1078 C C . PHE A 1 143 ? -7.386 5.207 28.433 1.00 93.75 143 PHE A C 1
ATOM 1080 O O . PHE A 1 143 ? -6.932 4.902 29.536 1.00 93.75 143 PHE A O 1
ATOM 1087 N N . LEU A 1 144 ? -8.497 5.921 28.277 1.00 94.94 144 LEU A N 1
ATOM 1088 C CA . LEU A 1 144 ? -9.454 6.245 29.328 1.00 94.94 144 LEU A CA 1
ATOM 1089 C C . LEU A 1 144 ? -10.778 5.574 28.962 1.00 94.94 144 LEU A C 1
ATOM 1091 O O . LEU A 1 144 ? -11.268 5.778 27.855 1.00 94.94 144 LEU A O 1
ATOM 1095 N N . ALA A 1 145 ? -11.369 4.815 29.879 1.00 94.00 145 ALA A N 1
ATOM 1096 C CA . ALA A 1 145 ? -12.709 4.256 29.719 1.00 94.00 145 ALA A CA 1
ATOM 1097 C C . ALA A 1 145 ? -13.588 4.665 30.903 1.00 94.00 145 ALA A C 1
ATOM 1099 O O . ALA A 1 145 ? -13.103 4.740 32.033 1.00 94.00 145 ALA A O 1
ATOM 1100 N N . TRP A 1 146 ? -14.872 4.911 30.650 1.00 94.50 146 TRP A N 1
ATOM 1101 C CA . TRP A 1 146 ? -15.848 5.209 31.695 1.00 94.50 146 TRP A CA 1
ATOM 1102 C C . TRP A 1 146 ? -17.205 4.564 31.415 1.00 94.50 146 TRP A C 1
ATOM 1104 O O . TRP A 1 146 ? -17.551 4.224 30.278 1.00 94.50 146 TRP A O 1
ATOM 1114 N N . GLY A 1 147 ? -17.953 4.376 32.497 1.00 91.19 147 GLY A N 1
ATOM 1115 C CA . GLY A 1 147 ? -19.263 3.749 32.513 1.00 91.19 147 GLY A CA 1
ATOM 1116 C C . GLY A 1 147 ? -19.618 3.244 33.911 1.00 91.19 147 GLY A C 1
ATOM 1117 O O . GLY A 1 147 ? -18.936 3.586 34.881 1.00 91.19 147 GLY A O 1
ATOM 1118 N N . TYR A 1 148 ? -20.684 2.453 34.011 1.00 86.44 148 TYR A N 1
ATOM 1119 C CA . TYR A 1 148 ? -21.253 1.959 35.274 1.00 86.44 148 TYR A CA 1
ATOM 1120 C C . TYR A 1 148 ? -21.349 0.432 35.322 1.00 86.44 148 TYR A C 1
ATOM 1122 O O . TYR A 1 148 ? -21.157 -0.208 34.265 1.00 86.44 148 TYR A O 1
#

pLDDT: mean 92.09, std 4.54, range [71.19, 97.75]